Protein AF-A0A956K9Z7-F1 (afdb_monomer)

pLDDT: mean 91.54, std 5.43, range [69.69, 97.62]

Nearest PDB structures (foldseek):
  4nl3-assembly1_D  TM=7.830E-01  e=1.332E-01  Listeria monocytogenes
  4noy-assembly1_A  TM=6.888E-01  e=6.889E-02  Listeria monocytogenes
  4noy-assembly1_D-2  TM=7.809E-01  e=1.908E-01  Listeria monocytogenes
  6gwk-assembly2_G  TM=7.262E-01  e=1.501E-01  Caulobacter vibrioides CB15
  3ahu-assembly1_B  TM=7.931E-01  e=3.272E-01  Bacillus subtilis

Sequence (107 aa):
MTILRSGAALLMLFAILAIAAPWLAPHDPNLQLDPAAGRFLPPGSSRVALTLGDGSTRLAESVSEQGGALSYLRLGTDHVLAADALAAPPRTLFFPLGTDQFGRDVA

Radius of gyration: 18.89 Å; Cα contacts (8 Å, |Δi|>4): 194; chains: 1; bounding box: 47×24×59 Å

Foldseek 3Di:
DVVVVVVVVVVVVVVVCVVCVCVVD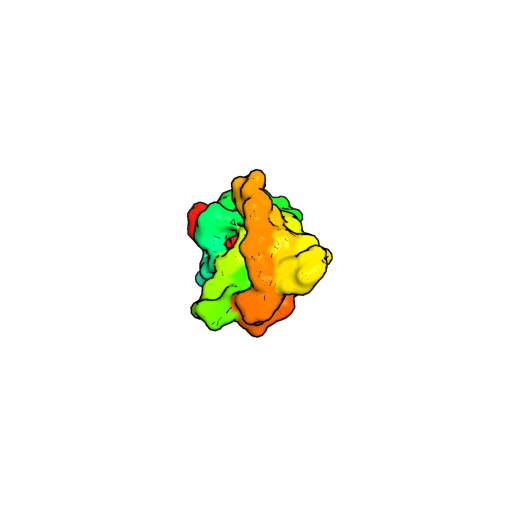PDHLPDQQDLVQLAQFAAFDKWKWFQFPVRHTDTFNDWDDDPQWIWTHTPNDIDIDGPVRGPDDIDMDTQRHGAHSRNGRPD

Mean predicted aligned error: 5.27 Å

Structure (mmCIF, N/CA/C/O backbone):
data_AF-A0A956K9Z7-F1
#
_entry.id   AF-A0A956K9Z7-F1
#
loop_
_atom_site.group_PDB
_atom_site.id
_atom_site.type_symbol
_atom_site.label_atom_id
_atom_site.label_alt_id
_atom_site.label_comp_id
_atom_site.label_asym_id
_atom_site.label_entity_id
_atom_site.label_seq_id
_atom_site.pdbx_PDB_ins_code
_atom_site.Cartn_x
_atom_site.Cartn_y
_atom_site.Cartn_z
_atom_site.occupancy
_atom_site.B_iso_or_equiv
_atom_site.auth_seq_id
_atom_site.auth_comp_id
_atom_site.auth_asym_id
_atom_site.auth_atom_id
_atom_site.pdbx_PDB_model_num
ATOM 1 N N . MET A 1 1 ? 31.712 6.420 -33.457 1.00 69.69 1 MET A N 1
ATOM 2 C CA . MET A 1 1 ? 31.209 5.052 -33.175 1.00 69.69 1 MET A CA 1
ATOM 3 C C . MET A 1 1 ? 30.908 4.807 -31.691 1.00 69.69 1 MET A C 1
ATOM 5 O O . MET A 1 1 ? 29.909 4.169 -31.392 1.00 69.69 1 MET A O 1
ATOM 9 N N . THR A 1 2 ? 31.734 5.299 -30.758 1.00 86.31 2 THR A N 1
ATOM 10 C CA . THR A 1 2 ? 31.603 5.034 -29.307 1.00 86.31 2 THR A CA 1
ATOM 11 C C . THR A 1 2 ? 30.307 5.571 -28.692 1.00 86.31 2 THR A C 1
ATOM 13 O O . THR A 1 2 ? 29.632 4.833 -27.990 1.00 86.31 2 THR A O 1
ATOM 16 N N . ILE A 1 3 ? 29.899 6.799 -29.036 1.00 90.19 3 ILE A N 1
ATOM 17 C CA . ILE A 1 3 ? 28.657 7.419 -28.530 1.00 90.19 3 ILE A CA 1
ATOM 18 C C . ILE A 1 3 ? 27.420 6.588 -28.898 1.00 90.19 3 ILE A C 1
ATOM 20 O O . ILE A 1 3 ? 26.568 6.347 -28.050 1.00 90.19 3 ILE A O 1
ATOM 24 N N . LEU A 1 4 ? 27.349 6.093 -30.140 1.00 92.25 4 LEU A N 1
ATOM 25 C CA . LEU A 1 4 ? 26.226 5.274 -30.605 1.00 92.25 4 LEU A CA 1
ATOM 26 C C . L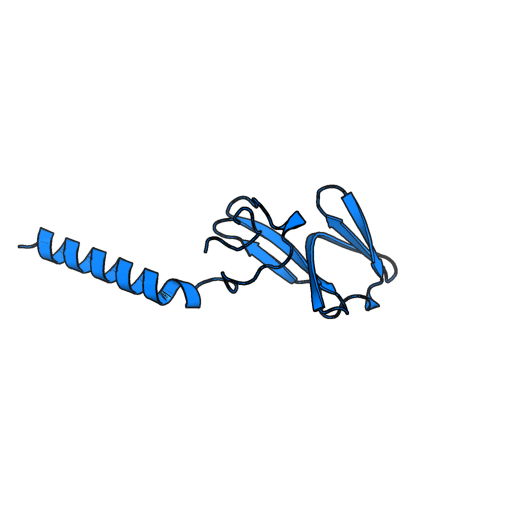EU A 1 4 ? 26.134 3.948 -29.839 1.00 92.25 4 LEU A C 1
ATOM 28 O O . LEU A 1 4 ? 25.048 3.539 -29.445 1.00 92.25 4 LEU A O 1
ATOM 32 N N . ARG A 1 5 ? 27.277 3.297 -29.594 1.00 94.12 5 ARG A N 1
ATOM 33 C CA . ARG A 1 5 ? 27.344 2.052 -28.816 1.00 94.12 5 ARG A CA 1
ATOM 34 C C . ARG A 1 5 ? 26.932 2.265 -27.363 1.00 94.12 5 ARG A C 1
ATOM 36 O O . ARG A 1 5 ? 26.124 1.496 -26.856 1.00 94.12 5 ARG A O 1
ATOM 43 N N . SER A 1 6 ? 27.447 3.309 -26.715 1.00 94.81 6 SER A N 1
ATOM 44 C CA . SER A 1 6 ? 27.092 3.633 -25.331 1.00 94.81 6 SER A CA 1
ATOM 45 C C . SER A 1 6 ? 25.619 4.023 -25.197 1.00 94.81 6 SER A C 1
ATOM 47 O O . SER A 1 6 ? 24.954 3.571 -24.271 1.00 94.81 6 SER A O 1
ATOM 49 N N . GLY A 1 7 ? 25.085 4.798 -26.146 1.00 95.69 7 GLY A N 1
ATOM 50 C CA . GLY A 1 7 ? 23.664 5.144 -26.186 1.00 95.69 7 GLY A CA 1
ATOM 51 C C . GLY A 1 7 ? 22.773 3.916 -26.370 1.00 95.69 7 GLY A C 1
ATOM 52 O O . GLY A 1 7 ? 21.817 3.736 -25.623 1.00 95.69 7 GLY A O 1
ATOM 53 N N . ALA A 1 8 ? 23.123 3.025 -27.302 1.00 96.88 8 ALA A N 1
ATOM 54 C CA . ALA A 1 8 ? 22.396 1.775 -27.506 1.00 96.88 8 ALA A CA 1
ATOM 55 C C . ALA A 1 8 ? 22.433 0.870 -26.263 1.00 96.88 8 ALA A C 1
ATOM 57 O O . ALA A 1 8 ? 21.409 0.301 -25.894 1.00 96.88 8 ALA A O 1
ATOM 58 N N . ALA A 1 9 ? 23.583 0.771 -25.588 1.00 96.75 9 ALA A N 1
ATOM 59 C CA . ALA A 1 9 ? 23.713 0.007 -24.349 1.00 96.75 9 ALA A CA 1
ATOM 60 C C . ALA A 1 9 ? 22.843 0.583 -23.219 1.00 96.75 9 ALA A C 1
ATOM 62 O O . ALA A 1 9 ? 22.171 -0.171 -22.520 1.00 96.75 9 ALA A O 1
ATOM 63 N N . LEU A 1 10 ? 22.803 1.912 -23.071 1.00 96.75 10 LEU A N 1
ATOM 64 C CA . LEU A 1 10 ? 21.961 2.575 -22.073 1.00 96.75 10 LEU A CA 1
ATOM 65 C C . LEU A 1 10 ? 20.465 2.366 -22.353 1.00 96.75 10 LEU A C 1
ATOM 67 O O . LEU A 1 10 ? 19.705 2.060 -21.439 1.00 96.75 10 LEU A O 1
ATOM 71 N N . LEU A 1 11 ? 20.043 2.478 -23.616 1.00 97.38 11 LEU A N 1
ATOM 72 C CA . LEU A 1 11 ? 18.660 2.196 -24.011 1.00 97.38 11 LEU A CA 1
ATOM 73 C C . LEU A 1 11 ? 18.284 0.732 -23.764 1.00 97.38 11 LEU A C 1
ATOM 75 O O . LEU A 1 11 ? 17.194 0.458 -23.270 1.00 97.38 11 LEU A O 1
ATOM 79 N N . MET A 1 12 ? 19.190 -0.204 -24.060 1.00 97.62 12 MET A N 1
ATOM 80 C CA . MET A 1 12 ? 18.981 -1.623 -23.774 1.00 97.62 12 MET A CA 1
ATOM 81 C C . MET A 1 12 ? 18.832 -1.875 -22.269 1.00 97.62 12 MET A C 1
ATOM 83 O O . MET A 1 12 ? 17.945 -2.623 -21.868 1.00 97.62 12 MET A O 1
ATOM 87 N N . LEU A 1 13 ? 19.639 -1.214 -21.434 1.00 96.69 13 LEU A N 1
ATOM 88 C CA . LEU A 1 13 ? 19.511 -1.293 -19.979 1.00 96.69 13 LEU A CA 1
ATOM 89 C C . LEU A 1 13 ? 18.135 -0.802 -19.504 1.00 96.69 13 LEU A C 1
ATOM 91 O O . LEU A 1 13 ? 17.477 -1.504 -18.739 1.00 96.69 13 LEU A O 1
ATOM 95 N N . PHE A 1 14 ? 17.670 0.357 -19.980 1.00 96.38 14 PHE A N 1
ATOM 96 C CA . PHE A 1 14 ? 16.337 0.856 -19.624 1.00 96.38 14 PHE A CA 1
ATOM 97 C C . PHE A 1 14 ? 15.213 -0.057 -20.115 1.00 96.38 14 PHE A C 1
ATOM 99 O O . PHE A 1 14 ? 14.252 -0.269 -19.382 1.00 96.38 14 PHE A O 1
ATOM 106 N N . ALA A 1 15 ? 15.340 -0.641 -21.308 1.00 96.44 15 ALA A N 1
ATOM 107 C CA . ALA A 1 15 ? 14.365 -1.600 -21.814 1.00 96.44 15 ALA A CA 1
ATOM 108 C C . ALA A 1 15 ? 14.280 -2.851 -20.922 1.00 96.44 15 ALA A C 1
ATOM 110 O O . ALA A 1 15 ? 13.183 -3.291 -20.589 1.00 96.44 15 ALA A O 1
ATOM 111 N N . ILE A 1 16 ? 15.424 -3.390 -20.484 1.00 96.56 16 ILE A N 1
ATOM 112 C CA . ILE A 1 16 ? 15.467 -4.536 -19.564 1.00 96.56 16 ILE A CA 1
ATOM 113 C C . ILE A 1 16 ? 14.823 -4.175 -18.222 1.00 96.56 16 ILE A C 1
ATOM 115 O O . ILE A 1 16 ? 14.010 -4.947 -17.721 1.00 96.56 16 ILE A O 1
ATOM 119 N N . LEU A 1 17 ? 15.145 -3.007 -17.657 1.00 92.75 17 LEU A N 1
ATOM 120 C CA . LEU A 1 17 ? 14.553 -2.549 -16.396 1.00 92.75 17 LEU A CA 1
ATOM 121 C C . LEU A 1 17 ? 13.037 -2.354 -16.508 1.00 92.75 17 LEU A C 1
ATOM 123 O O . LEU A 1 17 ? 12.316 -2.777 -15.614 1.00 92.75 17 LEU A O 1
ATOM 127 N N . ALA A 1 18 ? 12.549 -1.777 -17.608 1.00 89.25 18 ALA A N 1
ATOM 128 C CA . ALA A 1 18 ? 11.119 -1.585 -17.837 1.00 89.25 18 ALA A CA 1
ATOM 129 C C . ALA A 1 18 ? 10.367 -2.918 -17.960 1.00 89.25 18 ALA A C 1
ATOM 131 O O . ALA A 1 18 ? 9.277 -3.06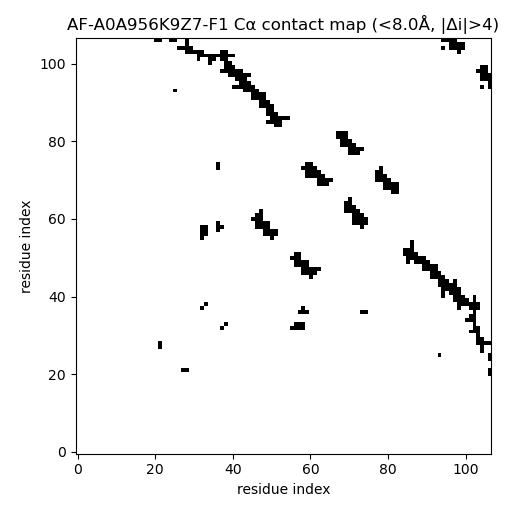0 -17.415 1.00 89.25 18 ALA A O 1
ATOM 132 N N . ILE A 1 19 ? 10.961 -3.913 -18.631 1.00 92.75 19 ILE A N 1
ATOM 133 C CA . ILE A 1 19 ? 10.397 -5.266 -18.682 1.00 92.75 19 ILE A CA 1
ATOM 134 C C . ILE A 1 19 ? 10.417 -5.884 -17.285 1.00 92.75 19 ILE A C 1
ATOM 136 O O . ILE A 1 19 ? 9.416 -6.438 -16.863 1.00 92.75 19 ILE A O 1
ATOM 140 N N . ALA A 1 20 ? 11.523 -5.770 -16.549 1.00 91.25 20 ALA A N 1
ATOM 141 C CA . ALA A 1 20 ? 11.670 -6.370 -15.227 1.00 91.25 20 ALA A CA 1
ATOM 142 C C . ALA A 1 20 ? 10.845 -5.678 -14.122 1.00 91.25 20 ALA A C 1
ATOM 144 O O . ALA A 1 20 ? 10.651 -6.276 -13.064 1.00 91.25 20 ALA A O 1
ATOM 145 N N . ALA A 1 21 ? 10.355 -4.454 -14.345 1.00 85.12 21 ALA A N 1
ATOM 146 C CA . ALA A 1 21 ? 9.708 -3.626 -13.327 1.00 85.12 21 ALA A CA 1
ATOM 147 C C . ALA A 1 21 ? 8.560 -4.326 -12.567 1.00 85.12 21 ALA A C 1
ATOM 149 O O . ALA A 1 21 ? 8.603 -4.311 -11.338 1.00 85.12 21 ALA A O 1
ATOM 150 N N . PRO A 1 22 ? 7.611 -5.044 -13.210 1.00 83.00 22 PRO A N 1
ATOM 151 C CA . PRO A 1 22 ? 6.516 -5.705 -12.492 1.00 83.00 22 PRO A CA 1
ATOM 152 C C . PRO A 1 22 ? 6.980 -6.797 -11.519 1.00 83.00 22 PRO A C 1
ATOM 154 O O . PRO A 1 22 ? 6.306 -7.072 -10.534 1.00 83.00 22 PRO A O 1
ATOM 157 N N . TRP A 1 23 ? 8.135 -7.420 -11.780 1.00 87.50 23 TRP A N 1
ATOM 158 C CA . TRP A 1 23 ? 8.730 -8.427 -10.892 1.00 87.50 23 TRP A CA 1
ATOM 159 C C . TRP A 1 23 ? 9.552 -7.814 -9.756 1.00 87.50 23 TRP A C 1
ATOM 161 O O . TRP A 1 23 ? 9.845 -8.494 -8.775 1.00 87.50 23 TRP A O 1
ATOM 171 N N . LEU A 1 24 ? 9.947 -6.550 -9.902 1.00 85.25 24 LEU A N 1
ATOM 172 C CA . LEU A 1 24 ? 10.675 -5.783 -8.894 1.00 85.25 24 LEU A CA 1
ATOM 173 C C . LEU A 1 24 ? 9.735 -4.950 -8.012 1.00 85.25 24 LEU A C 1
ATOM 175 O O . LEU A 1 24 ? 10.160 -4.480 -6.955 1.00 85.25 24 LEU A O 1
ATOM 179 N N . ALA A 1 25 ? 8.483 -4.766 -8.439 1.00 83.50 25 ALA A N 1
ATOM 180 C CA . ALA A 1 25 ? 7.479 -4.016 -7.706 1.00 83.50 25 ALA A CA 1
ATOM 181 C C . ALA A 1 25 ? 7.228 -4.647 -6.318 1.00 83.50 25 ALA A C 1
ATOM 183 O O . ALA A 1 25 ? 7.060 -5.867 -6.215 1.00 83.50 25 ALA A O 1
ATOM 184 N N . PRO A 1 26 ? 7.183 -3.850 -5.230 1.00 83.62 26 PRO A N 1
ATOM 185 C CA . PRO A 1 26 ? 6.962 -4.378 -3.880 1.00 83.62 26 PRO A CA 1
ATOM 186 C C . PRO A 1 26 ? 5.583 -5.027 -3.682 1.00 83.62 26 PRO A C 1
ATOM 188 O O . PRO A 1 26 ? 5.389 -5.818 -2.756 1.00 83.62 26 PRO A O 1
ATOM 191 N N . HIS A 1 27 ? 4.613 -4.667 -4.519 1.00 82.25 27 HIS A N 1
ATOM 192 C CA . HIS A 1 27 ? 3.257 -5.203 -4.546 1.00 82.25 27 HIS A CA 1
ATOM 193 C C . HIS A 1 27 ? 2.670 -5.075 -5.956 1.00 82.25 27 HIS A C 1
ATOM 195 O O . HIS A 1 27 ? 3.257 -4.436 -6.825 1.00 82.25 27 HIS A O 1
ATOM 201 N N . ASP A 1 28 ? 1.546 -5.754 -6.198 1.00 84.44 28 ASP A N 1
ATOM 202 C CA . ASP A 1 28 ? 0.887 -5.776 -7.506 1.00 84.44 28 ASP A CA 1
ATOM 203 C C . ASP A 1 28 ? 0.397 -4.363 -7.893 1.00 84.44 28 ASP A C 1
ATOM 205 O O . ASP A 1 28 ? -0.474 -3.823 -7.203 1.00 84.44 28 ASP A O 1
ATOM 209 N N . PRO A 1 29 ? 0.896 -3.770 -8.996 1.00 78.00 29 PRO A N 1
ATOM 210 C CA . PRO A 1 29 ? 0.548 -2.406 -9.402 1.00 78.00 29 PRO A CA 1
ATOM 211 C C . PRO A 1 29 ? -0.917 -2.260 -9.845 1.00 78.00 29 PRO A C 1
ATOM 213 O O . PRO A 1 29 ? -1.455 -1.153 -9.894 1.00 78.00 29 PRO A O 1
ATOM 216 N N . ASN A 1 30 ? -1.598 -3.365 -10.163 1.00 83.75 30 ASN A N 1
ATOM 217 C CA . ASN A 1 30 ? -3.015 -3.343 -10.527 1.00 83.75 30 ASN A CA 1
ATOM 218 C C . ASN A 1 30 ? -3.938 -3.474 -9.314 1.00 83.75 30 ASN A C 1
ATOM 220 O O . ASN A 1 30 ? -5.152 -3.295 -9.447 1.00 83.75 30 ASN A O 1
ATOM 224 N N . LEU A 1 31 ? -3.392 -3.792 -8.139 1.00 85.69 31 LEU A N 1
ATOM 225 C CA . LEU A 1 31 ? -4.181 -4.006 -6.942 1.00 85.69 31 LEU A CA 1
ATOM 226 C C . LEU A 1 31 ? -4.657 -2.671 -6.370 1.00 85.69 31 LEU A C 1
ATOM 228 O O . LEU A 1 31 ? -3.875 -1.778 -6.048 1.00 85.69 31 LEU A O 1
ATOM 232 N N . GLN A 1 32 ? -5.969 -2.561 -6.189 1.00 88.75 32 GLN A N 1
ATOM 233 C CA . GLN A 1 32 ? -6.595 -1.420 -5.540 1.00 88.75 32 GLN A CA 1
ATOM 234 C C . GLN A 1 32 ? -7.035 -1.826 -4.133 1.00 88.75 32 GLN A C 1
ATOM 236 O O . GLN A 1 32 ? -8.037 -2.514 -3.962 1.00 88.75 32 GLN A O 1
ATOM 241 N N . LEU A 1 33 ? -6.257 -1.429 -3.124 1.00 88.50 33 LEU A N 1
ATOM 242 C CA . LEU A 1 33 ? -6.469 -1.866 -1.740 1.00 88.50 33 LEU A CA 1
ATOM 243 C C . LEU A 1 33 ? -7.604 -1.099 -1.052 1.00 88.50 33 LEU A C 1
ATOM 245 O O . LEU A 1 33 ? -8.586 -1.692 -0.625 1.00 88.50 33 LEU A O 1
ATOM 249 N N . ASP A 1 34 ? -7.460 0.223 -0.950 1.00 92.62 34 ASP A N 1
ATOM 250 C CA . ASP A 1 34 ? -8.425 1.129 -0.317 1.00 92.62 34 ASP A CA 1
ATOM 251 C C . ASP A 1 34 ? -8.432 2.445 -1.112 1.00 92.62 34 ASP A C 1
AT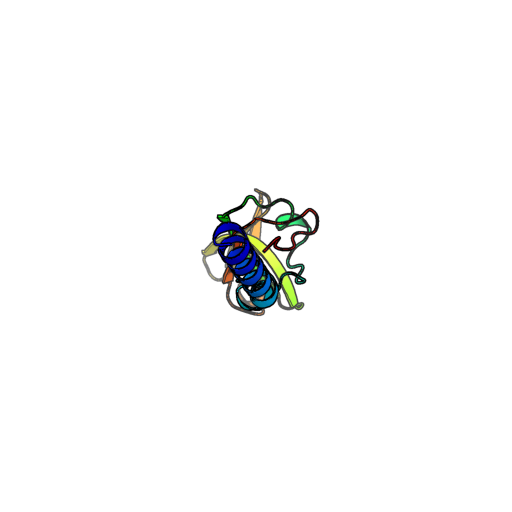OM 253 O O . ASP A 1 34 ? -7.555 3.283 -0.902 1.00 92.62 34 ASP A O 1
ATOM 257 N N . PRO A 1 35 ? -9.387 2.668 -2.031 1.00 89.06 35 PRO A N 1
ATOM 258 C CA . PRO A 1 35 ? -9.410 3.876 -2.860 1.00 89.06 35 PRO A CA 1
ATOM 259 C C . PRO A 1 35 ? -9.526 5.173 -2.047 1.00 89.06 35 PRO A C 1
ATOM 261 O O . PRO A 1 35 ? -9.087 6.235 -2.484 1.00 89.06 35 PRO A O 1
ATOM 264 N N . ALA A 1 36 ? -10.146 5.117 -0.865 1.00 92.25 36 ALA A N 1
ATOM 265 C CA . ALA A 1 36 ? -10.424 6.304 -0.068 1.00 92.25 36 ALA A CA 1
ATOM 266 C C . ALA A 1 36 ? -9.199 6.757 0.734 1.00 92.25 36 ALA A C 1
ATOM 268 O O . ALA A 1 36 ? -8.901 7.953 0.742 1.00 92.25 36 ALA A O 1
ATOM 269 N N . ALA A 1 37 ? -8.502 5.819 1.387 1.00 93.69 37 ALA A N 1
ATOM 270 C CA . ALA A 1 37 ? -7.311 6.102 2.199 1.00 93.69 37 ALA A CA 1
ATOM 271 C C . ALA A 1 37 ? -5.985 5.908 1.453 1.00 93.69 37 ALA A C 1
ATOM 273 O O . ALA A 1 37 ? -4.948 6.400 1.896 1.00 93.69 37 ALA A O 1
ATOM 274 N N . GLY A 1 38 ? -6.020 5.197 0.330 1.00 91.69 38 GLY A N 1
ATOM 275 C CA . GLY A 1 38 ? -4.865 4.909 -0.502 1.00 91.69 38 GLY A CA 1
ATOM 276 C C . GLY A 1 38 ? -4.622 5.922 -1.605 1.00 91.69 38 GLY A C 1
ATOM 277 O O . GLY A 1 38 ? -3.563 5.850 -2.201 1.00 91.69 38 GLY A O 1
ATOM 278 N N . ARG A 1 39 ? -5.539 6.850 -1.907 1.00 92.81 39 ARG A N 1
ATOM 279 C CA . ARG A 1 39 ? -5.336 7.863 -2.960 1.00 92.81 39 ARG A CA 1
ATOM 280 C C . ARG A 1 39 ? -4.316 8.932 -2.562 1.00 92.81 39 ARG A C 1
ATOM 282 O O . ARG A 1 39 ? -4.331 9.400 -1.424 1.00 92.81 39 ARG A O 1
ATOM 289 N N . PHE A 1 40 ? -3.512 9.374 -3.529 1.00 92.81 40 PHE A N 1
ATOM 290 C CA . PHE A 1 40 ? -2.568 10.494 -3.389 1.00 92.81 40 PHE A CA 1
ATOM 291 C C . PHE A 1 40 ? -1.584 10.357 -2.219 1.00 92.81 40 PHE A C 1
ATOM 293 O O . PHE A 1 40 ? -1.236 11.341 -1.559 1.00 92.81 40 PHE A O 1
ATOM 300 N N . LEU A 1 41 ? -1.133 9.137 -1.942 1.00 93.81 41 LEU A N 1
ATOM 301 C CA . LEU A 1 41 ? -0.062 8.924 -0.986 1.00 93.81 41 LEU A CA 1
ATOM 302 C C . LEU A 1 41 ? 1.243 9.486 -1.561 1.00 93.81 41 LEU A C 1
ATOM 304 O O . LEU A 1 41 ? 1.545 9.246 -2.734 1.00 93.81 41 LEU A O 1
ATOM 308 N N . PRO A 1 42 ? 2.031 10.225 -0.763 1.00 94.25 42 PRO A N 1
ATOM 309 C CA . PRO A 1 42 ? 3.304 10.739 -1.233 1.00 94.25 42 PRO A CA 1
ATOM 310 C C . PRO A 1 42 ? 4.305 9.591 -1.458 1.00 94.25 42 PRO A C 1
ATOM 312 O O . PRO A 1 42 ? 4.193 8.540 -0.811 1.00 94.25 42 PRO A O 1
ATOM 315 N N . PRO A 1 43 ? 5.310 9.793 -2.329 1.00 94.31 43 PRO A N 1
ATOM 316 C CA . PRO A 1 43 ? 6.426 8.866 -2.477 1.00 94.31 43 PRO A CA 1
ATOM 317 C C . PRO A 1 43 ? 7.112 8.569 -1.141 1.00 94.31 43 PRO A C 1
ATOM 319 O O . PRO A 1 43 ? 7.261 9.453 -0.294 1.00 94.31 43 PRO A O 1
ATOM 322 N N . GLY A 1 44 ? 7.536 7.320 -0.957 1.00 93.69 44 GLY A N 1
ATOM 323 C CA . GLY A 1 44 ? 8.211 6.853 0.253 1.00 93.69 44 GLY A CA 1
ATOM 324 C C . GLY A 1 44 ? 7.313 6.747 1.489 1.00 93.69 44 GLY A C 1
ATOM 325 O O . GLY A 1 44 ? 7.821 6.686 2.609 1.00 93.69 44 GLY A O 1
ATOM 326 N N . SER A 1 45 ? 5.991 6.750 1.322 1.00 94.19 45 SER A N 1
ATOM 327 C CA . SER A 1 45 ? 5.056 6.594 2.438 1.00 94.19 45 SER A CA 1
ATOM 328 C C . SER A 1 45 ? 4.785 5.127 2.771 1.00 94.19 45 SER A C 1
ATOM 330 O O . SER A 1 45 ? 4.957 4.235 1.941 1.00 94.19 45 SER A O 1
ATOM 332 N N . SER A 1 46 ? 4.316 4.887 3.996 1.00 95.19 46 SER A N 1
ATOM 333 C CA . SER A 1 46 ? 3.865 3.569 4.444 1.00 95.19 46 SER A CA 1
ATOM 334 C C . SER A 1 46 ? 2.440 3.620 4.979 1.00 95.19 46 SER A C 1
ATOM 336 O O . SER A 1 46 ? 2.012 4.630 5.546 1.00 95.19 46 SER A O 1
ATOM 338 N N . ARG A 1 47 ? 1.706 2.517 4.830 1.00 96.19 47 ARG A N 1
ATOM 339 C CA . ARG A 1 47 ? 0.390 2.302 5.449 1.00 96.19 47 ARG A CA 1
ATOM 340 C C . ARG A 1 47 ? 0.303 0.904 6.029 1.00 96.19 47 ARG A C 1
ATOM 342 O O . ARG A 1 47 ? 0.946 -0.014 5.533 1.00 96.19 47 ARG A O 1
ATOM 349 N N . VAL A 1 48 ? -0.517 0.733 7.055 1.00 96.81 48 VAL A N 1
ATOM 350 C CA . VAL A 1 48 ? -0.849 -0.586 7.589 1.00 96.81 48 VAL A CA 1
ATOM 351 C C . VAL A 1 48 ? -2.103 -1.090 6.886 1.00 96.81 48 VAL A C 1
ATOM 353 O O . VAL A 1 48 ? -3.156 -0.461 6.960 1.00 96.81 48 VAL A O 1
ATOM 356 N N . ALA A 1 49 ? -1.984 -2.205 6.177 1.00 95.88 49 ALA A N 1
ATOM 357 C CA . ALA A 1 49 ? -3.096 -2.904 5.558 1.00 95.88 49 ALA A CA 1
ATOM 358 C C . ALA A 1 49 ? -3.793 -3.804 6.580 1.00 95.88 49 ALA A C 1
ATOM 360 O O . ALA A 1 49 ? -3.164 -4.671 7.193 1.00 95.88 49 ALA A O 1
ATOM 361 N N . LEU A 1 50 ? -5.096 -3.590 6.728 1.00 96.31 50 LEU A N 1
ATOM 362 C CA . LEU A 1 50 ? -6.008 -4.372 7.551 1.00 96.31 50 LEU A CA 1
ATOM 363 C C . LEU A 1 50 ? -6.925 -5.175 6.626 1.00 96.31 50 LEU A C 1
ATOM 365 O O . LEU A 1 50 ? -7.845 -4.608 6.035 1.00 96.31 50 LEU A O 1
ATOM 369 N N . THR A 1 51 ? -6.660 -6.472 6.481 1.00 95.88 51 THR A N 1
ATOM 370 C CA . THR A 1 51 ? -7.515 -7.383 5.707 1.00 95.88 51 THR A CA 1
ATOM 371 C C . THR A 1 51 ? -8.676 -7.839 6.581 1.00 95.88 51 THR A C 1
ATOM 373 O O . THR A 1 51 ? -8.464 -8.501 7.596 1.00 95.88 51 THR A O 1
ATOM 376 N N . LEU A 1 52 ? -9.897 -7.486 6.199 1.00 94.94 52 LEU A N 1
ATOM 377 C CA . LEU A 1 52 ? -11.116 -7.798 6.941 1.00 94.94 52 LEU A CA 1
ATOM 378 C C . LEU A 1 52 ? -11.679 -9.172 6.559 1.00 94.94 52 LEU A C 1
ATOM 380 O O . LEU A 1 52 ? -11.355 -9.717 5.505 1.00 94.94 52 LEU A O 1
ATOM 384 N N . GLY A 1 53 ? -12.554 -9.716 7.409 1.00 93.88 53 GLY A N 1
ATOM 385 C CA . GLY A 1 53 ? -13.247 -10.994 7.188 1.00 93.88 53 GLY A CA 1
ATOM 386 C C . GLY A 1 53 ? -14.048 -11.086 5.881 1.00 93.88 53 GLY A C 1
ATOM 387 O O . GLY A 1 53 ? -14.248 -12.180 5.363 1.00 93.88 53 GLY A O 1
ATOM 388 N N . ASP A 1 54 ? -14.468 -9.949 5.320 1.00 92.38 54 ASP A N 1
ATOM 389 C CA . ASP A 1 54 ? -15.152 -9.865 4.021 1.00 92.38 54 ASP A CA 1
ATOM 390 C C . ASP A 1 54 ? -14.189 -9.853 2.815 1.00 92.38 54 ASP A C 1
ATOM 392 O O . ASP A 1 54 ? -14.626 -9.768 1.668 1.00 92.38 54 ASP A O 1
ATOM 396 N N . GLY A 1 55 ? -12.878 -9.938 3.062 1.00 91.00 55 GLY A N 1
ATOM 397 C CA . GLY A 1 55 ? -11.820 -9.888 2.054 1.00 91.00 55 GLY A CA 1
ATOM 398 C C . GLY A 1 55 ? -11.414 -8.475 1.629 1.00 91.00 55 GLY A C 1
ATOM 399 O O . GLY A 1 55 ? -10.448 -8.325 0.879 1.00 91.00 55 GLY A O 1
ATOM 400 N N . SER A 1 56 ? -12.096 -7.429 2.103 1.00 92.75 56 SER A N 1
ATOM 401 C CA . SER A 1 56 ? -11.710 -6.047 1.815 1.00 92.75 56 SER A CA 1
ATOM 402 C C . SER A 1 56 ? -10.452 -5.646 2.590 1.00 92.75 56 SER A C 1
ATOM 404 O O . SER A 1 56 ? -10.160 -6.170 3.668 1.00 92.75 56 SER A O 1
ATOM 406 N N . THR A 1 57 ? -9.681 -4.705 2.041 1.00 94.81 57 THR A N 1
ATOM 407 C CA . THR A 1 57 ? -8.516 -4.135 2.729 1.00 94.81 57 THR A CA 1
ATOM 408 C C . THR A 1 57 ? -8.792 -2.691 3.117 1.00 94.81 57 THR A C 1
ATOM 410 O O . THR A 1 57 ? -9.283 -1.903 2.313 1.00 94.81 57 THR A O 1
ATOM 413 N N . ARG A 1 58 ? -8.443 -2.317 4.349 1.00 95.75 58 ARG A N 1
ATOM 414 C CA . ARG A 1 58 ? -8.398 -0.916 4.784 1.00 95.75 58 ARG A CA 1
ATOM 415 C C . ARG A 1 58 ? -6.962 -0.488 5.007 1.00 95.75 58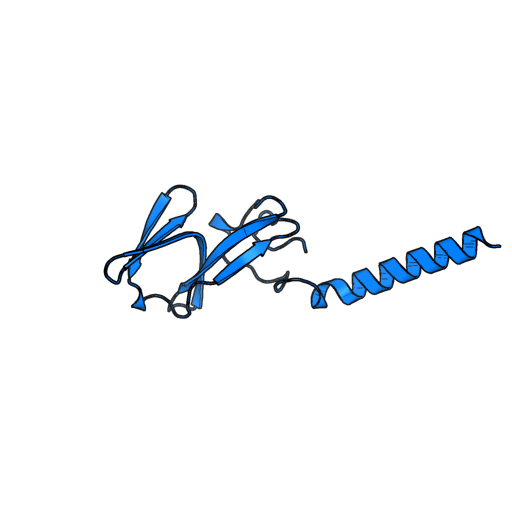 ARG A C 1
ATOM 417 O O . ARG A 1 58 ? -6.193 -1.219 5.627 1.00 95.75 58 ARG A O 1
ATOM 424 N N . LEU A 1 59 ? -6.613 0.704 4.533 1.00 96.38 59 LEU A N 1
ATOM 425 C CA . LEU A 1 59 ? -5.307 1.297 4.805 1.00 96.38 59 LEU A CA 1
ATOM 426 C C . LEU A 1 59 ? -5.403 2.241 6.004 1.00 96.38 59 LEU A C 1
ATOM 428 O O . LEU A 1 59 ? -6.235 3.147 6.027 1.00 96.38 59 LEU A O 1
ATOM 432 N N . ALA A 1 60 ? -4.537 2.020 6.987 1.00 97.25 60 ALA A N 1
ATOM 433 C CA . ALA A 1 60 ? -4.403 2.823 8.194 1.00 97.25 60 ALA A CA 1
ATOM 434 C C . ALA A 1 60 ? -3.029 3.509 8.249 1.00 97.25 60 ALA A C 1
ATOM 436 O O . ALA A 1 60 ? -2.039 3.028 7.695 1.00 97.25 60 ALA A O 1
ATOM 437 N N . GLU A 1 61 ? -2.971 4.651 8.921 1.00 97.06 61 GLU A N 1
ATOM 438 C CA . GLU A 1 61 ? -1.750 5.404 9.212 1.00 97.06 61 GLU A CA 1
ATOM 439 C C . GLU A 1 61 ? -0.976 4.762 10.368 1.00 97.06 61 GLU A C 1
ATOM 441 O O . GLU A 1 61 ? 0.248 4.667 10.324 1.00 97.06 61 GLU A O 1
ATOM 446 N N . SER A 1 62 ? -1.694 4.272 11.378 1.00 95.81 62 SER A N 1
ATOM 447 C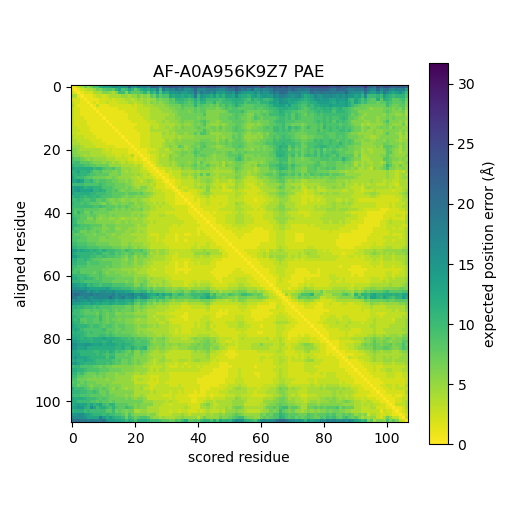 CA . SER A 1 62 ? -1.137 3.562 12.525 1.00 95.81 62 SER A CA 1
ATOM 448 C C . SER A 1 62 ? -2.149 2.566 13.083 1.00 95.81 62 SER A C 1
ATOM 450 O O . SER A 1 62 ? -3.352 2.682 12.848 1.00 95.81 62 SER A O 1
ATOM 452 N N . VAL A 1 63 ? -1.645 1.567 13.805 1.00 96.00 63 VAL A N 1
ATOM 453 C CA . VAL A 1 63 ? -2.438 0.522 14.456 1.00 96.00 63 VAL A CA 1
ATOM 454 C C . VAL A 1 63 ? -1.869 0.283 15.851 1.00 96.00 63 VAL A C 1
ATOM 456 O O . VAL A 1 63 ? -0.652 0.244 16.027 1.00 96.00 63 VAL A O 1
ATOM 459 N N . SER A 1 64 ? -2.743 0.117 16.837 1.00 94.12 64 SER A N 1
ATOM 460 C CA . SER A 1 64 ? -2.417 -0.228 18.216 1.00 94.12 64 SER A CA 1
ATOM 461 C C . SER A 1 64 ? -3.406 -1.273 18.720 1.00 94.12 64 SER A C 1
ATOM 463 O O . SER A 1 64 ? -4.614 -1.127 18.558 1.00 94.12 64 SER A O 1
ATOM 465 N N . GLU A 1 65 ? -2.897 -2.332 19.336 1.00 90.81 65 GLU A N 1
ATOM 466 C CA . GLU A 1 65 ? -3.726 -3.361 19.955 1.00 90.81 65 GLU A CA 1
ATOM 467 C C . GLU A 1 65 ? -3.893 -3.055 21.447 1.00 90.81 65 GLU A C 1
ATOM 469 O O . GLU A 1 65 ? -2.911 -2.865 22.168 1.00 90.81 65 GLU A O 1
ATOM 474 N N . GLN A 1 66 ? -5.139 -2.970 21.910 1.00 86.38 66 GLN A N 1
ATOM 475 C CA . GLN A 1 66 ? -5.479 -2.670 23.298 1.00 86.38 66 GLN A CA 1
ATOM 476 C C . GLN A 1 66 ? -6.649 -3.547 23.748 1.00 86.38 66 GLN A C 1
ATOM 478 O O . GLN A 1 66 ? -7.754 -3.453 23.221 1.00 86.38 66 GLN A O 1
ATOM 483 N N . GLY A 1 67 ? -6.414 -4.401 24.748 1.00 79.38 67 GLY A N 1
ATOM 484 C CA . GLY A 1 67 ? -7.482 -5.153 25.420 1.00 79.38 67 GLY A CA 1
ATOM 485 C C . GLY A 1 67 ? -8.290 -6.094 24.516 1.00 79.38 67 GLY A C 1
ATOM 486 O O . GLY A 1 67 ? -9.481 -6.267 24.752 1.00 79.38 67 GLY A O 1
ATOM 487 N N . GLY A 1 68 ? -7.673 -6.675 23.480 1.00 83.56 68 GLY A N 1
ATOM 488 C CA . GLY A 1 68 ? -8.352 -7.557 22.516 1.00 83.56 68 GLY A CA 1
ATOM 489 C C . GLY A 1 68 ? -9.112 -6.824 21.402 1.00 83.56 68 GLY A C 1
ATOM 490 O O . GLY A 1 68 ? -9.751 -7.463 20.567 1.00 83.56 68 GLY A O 1
ATOM 491 N N . ALA A 1 69 ? -9.027 -5.494 21.367 1.00 89.00 69 ALA A N 1
ATOM 492 C CA . ALA A 1 69 ? -9.481 -4.668 20.261 1.00 89.00 69 ALA A CA 1
ATOM 493 C C . ALA A 1 69 ? -8.287 -4.014 19.558 1.00 89.00 69 ALA A C 1
ATOM 495 O O . ALA A 1 69 ? -7.218 -3.803 20.136 1.00 89.00 69 ALA A O 1
ATOM 496 N N . LEU A 1 70 ? -8.489 -3.680 18.292 1.00 93.56 70 LEU A N 1
ATOM 497 C CA . LEU A 1 70 ? -7.510 -3.046 17.434 1.00 93.56 70 LEU A CA 1
ATOM 498 C C . LEU A 1 70 ? -7.971 -1.619 17.141 1.00 93.56 70 LEU A C 1
ATOM 500 O O . LEU A 1 70 ? -8.963 -1.395 16.446 1.00 93.56 70 LEU A O 1
ATOM 504 N N . SER A 1 71 ? -7.249 -0.656 17.701 1.00 95.19 71 SER A N 1
ATOM 505 C CA . SER A 1 71 ? -7.434 0.770 17.454 1.00 95.19 71 SER A CA 1
ATOM 506 C C . SER A 1 71 ? -6.539 1.195 16.295 1.00 95.19 71 SER A C 1
ATOM 508 O O . SER A 1 71 ? -5.369 0.814 16.243 1.00 95.19 71 SER A O 1
ATOM 510 N N . TYR A 1 72 ? -7.056 1.968 15.347 1.00 96.19 72 TYR A N 1
ATOM 511 C CA . TYR A 1 72 ? -6.283 2.390 14.183 1.00 96.19 72 TYR A CA 1
ATOM 512 C C . TYR A 1 72 ? -6.662 3.788 13.705 1.00 96.19 72 TYR A C 1
ATOM 514 O O . TYR A 1 72 ? -7.833 4.163 13.708 1.00 96.19 72 TYR A O 1
ATOM 522 N N . LEU A 1 73 ? -5.658 4.533 13.244 1.00 97.31 73 LEU A N 1
ATOM 523 C CA . LEU A 1 73 ? -5.835 5.855 12.657 1.00 97.31 73 LEU A CA 1
ATOM 524 C C . LEU A 1 73 ? -6.039 5.714 11.151 1.00 97.31 73 LEU A C 1
ATOM 526 O O . LEU A 1 73 ? -5.214 5.112 10.463 1.00 97.31 73 LEU A O 1
ATOM 530 N N . ARG A 1 74 ? -7.120 6.272 10.613 1.00 96.25 74 ARG A N 1
ATOM 531 C CA . ARG A 1 74 ? -7.382 6.282 9.171 1.00 96.25 74 ARG A CA 1
ATOM 532 C C . ARG A 1 74 ? -7.995 7.606 8.761 1.00 96.25 74 ARG A C 1
ATOM 534 O O . ARG A 1 74 ? -9.025 7.998 9.297 1.00 96.25 74 ARG A O 1
ATOM 541 N N . LEU A 1 75 ? -7.401 8.254 7.758 1.00 94.81 75 LEU A N 1
ATOM 542 C CA . LEU A 1 75 ? -7.864 9.554 7.263 1.00 94.81 75 LEU A CA 1
ATOM 543 C C . LEU A 1 75 ? -7.957 10.583 8.405 1.00 94.81 75 LEU A C 1
ATOM 545 O O . LEU A 1 75 ? -8.926 11.335 8.496 1.00 94.81 75 LEU A O 1
ATOM 549 N N . GLY A 1 76 ? -6.980 10.557 9.316 1.00 94.94 76 GLY A N 1
ATOM 550 C CA . GLY A 1 76 ? -6.948 11.408 10.507 1.00 94.94 76 GLY A CA 1
ATOM 551 C C . GLY A 1 76 ? -8.040 11.135 11.551 1.00 94.94 76 GLY A C 1
ATOM 552 O O . GLY A 1 76 ? -8.210 11.948 12.454 1.00 94.94 76 GLY A O 1
ATOM 553 N N . THR A 1 77 ? -8.789 10.033 11.440 1.00 96.38 77 THR A N 1
ATOM 554 C CA . THR A 1 77 ? -9.835 9.644 12.400 1.00 96.38 77 THR A CA 1
ATOM 555 C C . THR A 1 77 ? -9.486 8.324 13.077 1.00 96.38 77 THR A C 1
ATOM 557 O O . THR A 1 77 ? -9.073 7.372 12.411 1.00 96.38 77 THR A O 1
ATOM 560 N N . ASP A 1 78 ? -9.666 8.257 14.394 1.00 96.62 78 ASP A N 1
ATOM 561 C CA . ASP A 1 78 ? -9.502 7.020 15.152 1.00 96.62 78 ASP A CA 1
ATOM 562 C C . ASP A 1 78 ? -10.700 6.089 14.960 1.00 96.62 78 ASP A C 1
ATOM 564 O O . ASP A 1 78 ? -11.867 6.485 15.027 1.00 96.62 78 ASP A O 1
ATOM 568 N N . HIS A 1 79 ? -10.395 4.818 14.756 1.00 95.38 79 HIS A N 1
ATOM 569 C CA . HIS A 1 79 ? -11.363 3.749 14.615 1.00 95.38 79 HIS A CA 1
ATOM 570 C C . HIS A 1 79 ? -10.999 2.588 15.531 1.00 95.38 79 HIS A C 1
ATOM 572 O O . HIS A 1 79 ? -9.834 2.383 15.865 1.00 95.38 79 HIS A O 1
ATOM 578 N N . VAL A 1 80 ? -12.004 1.796 15.893 1.00 94.88 80 VAL A N 1
ATOM 579 C CA . VAL A 1 80 ? -11.831 0.573 16.675 1.00 94.88 80 VAL A CA 1
ATOM 580 C C . VAL A 1 80 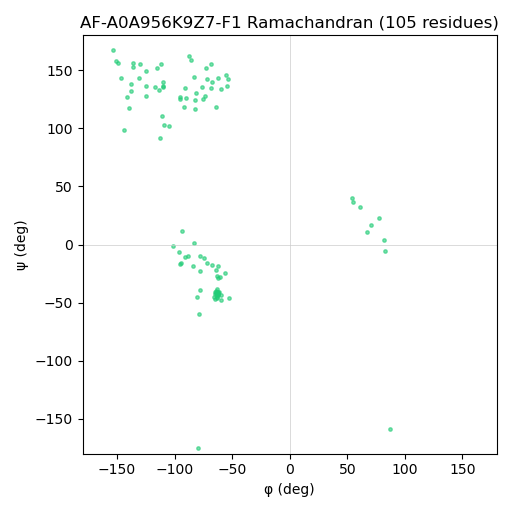? -12.453 -0.584 15.910 1.00 94.88 80 VAL A C 1
ATOM 582 O O . VAL A 1 80 ? -13.545 -0.462 15.351 1.00 94.88 80 VAL A O 1
ATOM 585 N N . LEU A 1 81 ? -11.742 -1.702 15.881 1.00 93.06 81 LEU A N 1
ATOM 586 C CA . LEU A 1 81 ? -12.157 -2.958 15.279 1.00 93.06 81 LEU A CA 1
ATOM 587 C C . LEU A 1 81 ? -11.911 -4.089 16.282 1.00 93.06 81 LEU A C 1
ATOM 589 O O . LEU A 1 81 ? -10.918 -4.072 17.004 1.00 93.06 81 LEU A O 1
ATOM 593 N N . ALA A 1 82 ? -12.794 -5.081 16.332 1.00 91.69 82 ALA A N 1
ATOM 594 C CA . ALA A 1 82 ? -12.515 -6.298 17.087 1.00 91.69 82 ALA A CA 1
ATOM 595 C C . ALA A 1 82 ? -11.374 -7.082 16.409 1.00 91.69 82 ALA A C 1
ATOM 597 O O . ALA A 1 82 ? -11.312 -7.142 15.180 1.00 91.69 82 ALA A O 1
ATOM 598 N N . ALA A 1 83 ? -10.448 -7.654 17.184 1.00 85.44 83 ALA A N 1
ATOM 599 C CA . ALA A 1 83 ? -9.277 -8.331 16.615 1.00 85.44 83 ALA A CA 1
ATOM 600 C C . ALA A 1 83 ? -9.651 -9.550 15.744 1.00 85.44 83 ALA A C 1
ATOM 602 O O . ALA A 1 83 ? -8.959 -9.854 14.775 1.00 85.44 83 ALA A O 1
ATOM 603 N N . ASP A 1 84 ? -10.773 -10.204 16.048 1.00 90.75 84 ASP A N 1
ATOM 604 C CA . ASP A 1 84 ? -11.334 -11.335 15.301 1.00 90.75 84 ASP A CA 1
ATOM 605 C C . ASP A 1 84 ? -11.995 -10.941 13.969 1.00 90.75 84 ASP A C 1
ATOM 607 O O . ASP A 1 84 ? -12.277 -11.805 13.139 1.00 90.75 84 ASP A O 1
ATOM 611 N N . ALA A 1 85 ? -12.207 -9.646 13.721 1.00 92.06 85 ALA A N 1
ATOM 612 C CA . ALA A 1 85 ? -12.736 -9.159 12.452 1.00 92.06 85 ALA A CA 1
ATOM 613 C C . ALA A 1 85 ? -11.678 -9.128 11.332 1.00 92.06 85 ALA A C 1
ATOM 615 O O . ALA A 1 85 ? -12.023 -8.902 10.167 1.00 92.06 85 ALA A O 1
ATOM 616 N N . LEU A 1 86 ? -10.398 -9.329 11.665 1.00 94.44 86 LEU A N 1
ATOM 617 C CA . LEU A 1 86 ? -9.322 -9.447 10.689 1.00 94.44 86 LEU A CA 1
ATOM 618 C C . LEU A 1 86 ? -9.260 -10.863 10.103 1.00 94.44 86 LEU A C 1
ATOM 620 O O . LEU A 1 86 ? -9.182 -11.850 10.827 1.00 94.44 86 LEU A O 1
ATOM 624 N N . ALA A 1 87 ? -9.205 -10.959 8.774 1.00 95.00 87 ALA A N 1
ATOM 625 C CA . ALA A 1 87 ? -8.944 -12.216 8.070 1.00 95.00 87 ALA A CA 1
ATOM 626 C C . ALA A 1 87 ? -7.457 -12.603 8.083 1.00 95.00 87 ALA A C 1
ATOM 628 O O . ALA A 1 87 ? -7.110 -13.768 7.892 1.00 95.00 87 ALA A O 1
ATOM 629 N N . ALA A 1 88 ? -6.570 -11.623 8.263 1.00 93.06 88 ALA A N 1
ATOM 630 C CA . ALA A 1 88 ? -5.130 -11.821 8.316 1.00 93.06 88 ALA A CA 1
ATOM 631 C C . ALA A 1 88 ? 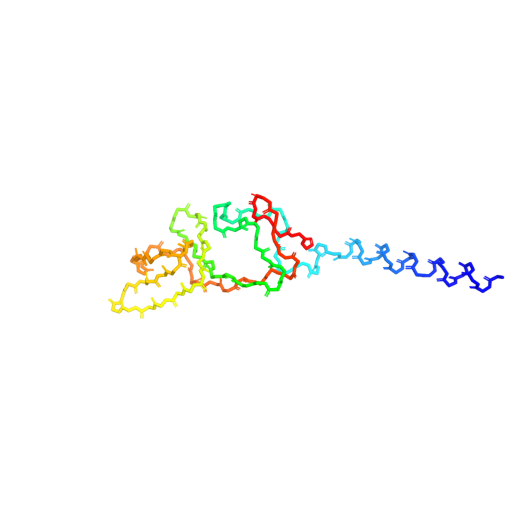-4.472 -10.781 9.239 1.00 93.06 88 ALA A C 1
ATOM 633 O O . ALA A 1 88 ? -5.027 -9.694 9.423 1.00 93.06 88 ALA A O 1
ATOM 634 N N . PRO A 1 89 ? -3.278 -11.072 9.788 1.00 92.75 89 PRO A N 1
ATOM 635 C CA . PRO A 1 89 ? -2.535 -10.107 10.589 1.00 92.75 89 PRO A CA 1
ATOM 636 C C . PRO A 1 89 ? -2.276 -8.791 9.833 1.00 92.75 89 PRO A C 1
ATOM 638 O O . PRO A 1 89 ? -2.038 -8.829 8.619 1.00 92.75 89 PRO A O 1
ATOM 641 N N . PRO A 1 90 ? -2.261 -7.634 10.527 1.00 94.81 90 PRO A N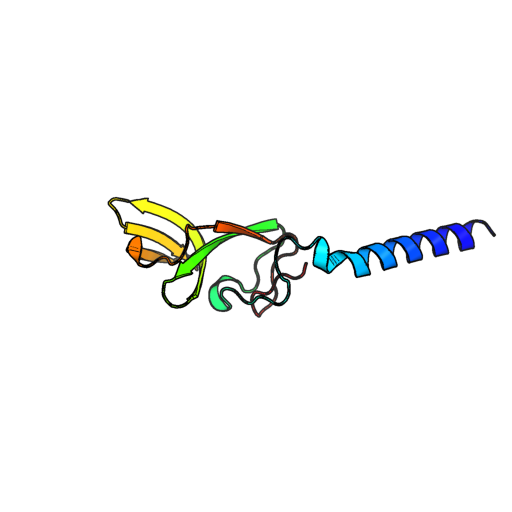 1
ATOM 642 C CA . PRO A 1 90 ? -1.918 -6.353 9.919 1.00 94.81 90 PRO A CA 1
ATOM 643 C C . PRO A 1 90 ? -0.555 -6.397 9.221 1.00 94.81 90 PRO A C 1
ATOM 645 O O . PRO A 1 90 ? 0.421 -6.907 9.773 1.00 94.81 90 PRO A O 1
ATOM 648 N N . ARG A 1 91 ? -0.469 -5.825 8.016 1.00 94.75 91 ARG A N 1
ATOM 649 C CA . ARG A 1 91 ? 0.769 -5.801 7.221 1.00 94.75 91 ARG A CA 1
ATOM 650 C C . ARG A 1 91 ? 1.152 -4.380 6.842 1.00 94.75 91 ARG A C 1
ATOM 652 O O . ARG A 1 91 ? 0.361 -3.674 6.227 1.00 94.75 91 ARG A O 1
ATOM 659 N N . THR A 1 92 ? 2.387 -3.979 7.121 1.00 95.00 92 THR A N 1
ATOM 660 C CA . THR A 1 92 ? 2.918 -2.701 6.631 1.00 95.00 92 THR A CA 1
ATOM 661 C C . THR A 1 92 ? 3.225 -2.791 5.140 1.00 95.00 92 THR A C 1
ATOM 663 O O . THR A 1 92 ? 3.939 -3.687 4.695 1.00 95.00 92 THR A O 1
ATOM 666 N N . LEU A 1 93 ? 2.694 -1.843 4.378 1.00 93.50 93 LEU A N 1
ATOM 667 C CA . LEU A 1 93 ? 2.959 -1.636 2.963 1.00 93.50 93 LEU A CA 1
ATOM 668 C C . LEU A 1 93 ? 3.764 -0.359 2.777 1.00 93.50 93 LEU A C 1
ATOM 670 O O . LEU A 1 93 ? 3.483 0.641 3.437 1.00 93.50 93 LEU A O 1
ATOM 674 N N . PHE A 1 94 ? 4.733 -0.408 1.869 1.00 93.44 94 PHE A N 1
ATOM 675 C CA . PHE A 1 94 ? 5.568 0.722 1.482 1.00 93.44 94 PHE A CA 1
ATOM 676 C C . PHE A 1 94 ? 5.277 1.103 0.031 1.00 93.44 94 PHE A C 1
ATOM 678 O O . PHE A 1 94 ? 5.232 0.230 -0.835 1.00 93.44 94 PHE A O 1
ATOM 685 N N . PHE A 1 95 ? 5.094 2.395 -0.221 1.00 91.62 95 PHE A N 1
ATOM 686 C CA . PHE A 1 95 ? 4.769 2.961 -1.528 1.00 91.62 95 PHE A CA 1
ATOM 687 C C . PHE A 1 95 ? 5.956 3.805 -2.005 1.00 91.62 95 PHE A C 1
ATOM 689 O O . PHE A 1 95 ? 6.042 4.988 -1.656 1.00 91.62 95 PHE A O 1
ATOM 696 N N . PRO A 1 96 ? 6.910 3.229 -2.761 1.00 90.62 96 PRO A N 1
ATOM 697 C CA . PRO A 1 96 ? 8.139 3.923 -3.138 1.00 90.62 96 PRO A CA 1
ATOM 698 C C . PRO A 1 96 ? 7.858 5.165 -3.985 1.00 90.62 96 PRO A C 1
ATOM 700 O O . PRO A 1 96 ? 8.446 6.216 -3.736 1.00 90.62 96 PRO A O 1
ATOM 703 N N . LEU A 1 97 ? 6.932 5.060 -4.941 1.00 90.81 97 LEU A N 1
ATOM 704 C CA . LEU A 1 97 ? 6.583 6.142 -5.863 1.00 90.81 97 LEU A CA 1
ATOM 705 C C . LEU A 1 97 ? 5.283 6.865 -5.476 1.00 90.81 97 LEU A C 1
ATOM 707 O O . LEU A 1 97 ? 4.928 7.862 -6.101 1.00 90.81 97 LEU A O 1
ATOM 711 N N . GLY A 1 98 ? 4.623 6.422 -4.405 1.00 92.00 98 GLY A N 1
ATOM 712 C CA . GLY A 1 98 ? 3.342 6.958 -3.955 1.00 92.00 98 GLY A CA 1
ATOM 713 C C . GLY A 1 98 ? 2.175 6.272 -4.654 1.00 92.00 98 GLY A C 1
ATOM 714 O O . GLY A 1 98 ? 2.309 5.159 -5.149 1.00 92.00 98 GLY A O 1
ATOM 715 N N . THR A 1 99 ? 1.013 6.918 -4.678 1.00 93.38 99 THR A N 1
ATOM 716 C CA . THR A 1 99 ? -0.175 6.346 -5.324 1.00 93.38 99 THR A CA 1
ATOM 717 C C . THR A 1 99 ? -0.939 7.349 -6.174 1.00 93.38 99 THR A C 1
ATOM 719 O O . THR A 1 99 ? -0.892 8.563 -5.956 1.00 93.38 99 THR A O 1
ATOM 722 N N . ASP A 1 100 ? -1.687 6.827 -7.146 1.00 91.12 100 ASP A N 1
ATOM 723 C CA . ASP A 1 100 ? -2.563 7.626 -8.000 1.00 91.12 100 ASP A CA 1
ATOM 724 C C . ASP A 1 100 ? -3.908 7.977 -7.323 1.00 91.12 100 ASP A C 1
ATOM 726 O O . ASP A 1 100 ? -4.159 7.688 -6.149 1.00 91.12 100 ASP A O 1
ATOM 730 N N . GLN A 1 101 ? -4.811 8.615 -8.078 1.00 89.69 101 GLN A N 1
ATOM 731 C CA . GLN A 1 101 ? -6.152 8.985 -7.602 1.00 89.69 101 GLN A CA 1
ATOM 732 C C . GLN A 1 101 ? -7.036 7.785 -7.221 1.00 89.69 101 GLN A C 1
ATOM 734 O O . GLN A 1 101 ? -8.036 7.956 -6.524 1.00 89.69 101 GLN A O 1
ATOM 739 N N . PHE A 1 102 ? -6.692 6.588 -7.696 1.00 86.56 102 PHE A N 1
ATOM 740 C CA . PHE A 1 102 ? -7.392 5.344 -7.406 1.00 86.56 102 PHE A CA 1
ATOM 741 C C . PHE A 1 102 ? -6.731 4.575 -6.257 1.00 86.56 102 PHE A C 1
ATOM 743 O O . PHE A 1 102 ? -7.294 3.591 -5.786 1.00 86.56 102 PHE A O 1
ATOM 750 N N . GLY A 1 103 ? -5.581 5.033 -5.762 1.00 83.88 103 GLY A N 1
ATOM 751 C CA . GLY A 1 103 ? -4.835 4.371 -4.700 1.00 83.88 103 GLY A CA 1
ATOM 752 C C . GLY A 1 103 ? -4.041 3.158 -5.169 1.00 83.88 103 GLY A C 1
ATOM 753 O O . GLY A 1 103 ? -3.735 2.287 -4.356 1.00 83.88 103 GLY A O 1
ATOM 754 N N . ARG A 1 104 ? -3.727 3.100 -6.467 1.00 85.19 104 ARG A N 1
ATOM 755 C CA . ARG A 1 104 ? -2.786 2.131 -7.035 1.00 85.19 104 ARG A CA 1
ATOM 756 C C . ARG A 1 104 ? -1.369 2.651 -6.863 1.00 85.19 104 ARG A C 1
ATOM 758 O O . ARG A 1 104 ? -1.160 3.862 -6.976 1.00 85.19 104 ARG A O 1
ATOM 765 N N . ASP A 1 105 ? -0.422 1.753 -6.609 1.00 83.81 105 ASP A N 1
ATOM 766 C CA . ASP A 1 105 ? 0.990 2.128 -6.662 1.00 83.81 105 ASP A CA 1
ATOM 767 C C . ASP A 1 105 ? 1.350 2.569 -8.078 1.00 83.81 105 ASP A C 1
ATOM 769 O O . ASP A 1 105 ? 0.855 2.021 -9.064 1.00 83.81 105 ASP A O 1
ATOM 773 N N . VAL A 1 106 ? 2.210 3.572 -8.161 1.00 81.94 106 VAL A N 1
ATOM 774 C CA . VAL A 1 106 ? 2.785 4.055 -9.420 1.00 81.94 106 VAL A CA 1
ATOM 775 C C . VAL A 1 106 ? 4.142 3.404 -9.728 1.00 81.94 106 VAL A C 1
ATOM 777 O O . VAL A 1 106 ? 4.832 3.868 -10.635 1.00 81.94 106 VAL A O 1
ATOM 780 N N . ALA A 1 107 ? 4.505 2.353 -8.977 1.00 70.31 107 ALA A N 1
ATOM 781 C CA . ALA A 1 107 ? 5.695 1.508 -9.137 1.00 70.31 107 ALA A CA 1
ATOM 782 C C . ALA A 1 107 ? 5.813 0.807 -10.502 1.00 70.31 107 ALA A C 1
ATOM 784 O O . ALA A 1 107 ? 4.784 0.356 -11.054 1.00 70.31 107 ALA A O 1
#

Secondary structure (DSSP, 8-state):
-HHHHHHHHHHHHHHHHHHHHHHHSSS-TT--S-HHHHTTPPTTEEEEEEEBTTS-EEEESEEEEETTEEEEEETTEEEEEEGGGBSS--EEEEESS-B-TTS-B--

Solvent-accessible surface area (backbone atoms only — not comparable to full-atom values): 5936 Å² total; per-residue (Å²): 115,66,68,61,53,53,50,51,51,52,51,50,51,50,51,52,48,62,70,45,39,79,82,67,36,95,58,68,50,85,49,64,56,24,50,84,63,30,31,64,41,56,57,68,39,67,33,34,38,41,33,29,68,86,71,50,40,44,48,20,72,45,77,48,80,55,95,74,29,34,36,33,32,38,90,92,38,84,44,80,40,57,55,84,49,43,65,47,81,76,40,83,44,74,30,73,62,8,24,40,84,58,16,23,46,68,100